Protein AF-A0A832WDK2-F1 (afdb_monomer_lite)

Radius of gyration: 14.89 Å; chains: 1; bounding box: 29×28×39 Å

Sequence (65 aa):
NEIRNSLDSSKVKITIIDKKDWFMVGYAKLWIMNGTRTFENSIGSLNELPKKQINFIKDEIIEIN

Foldseek 3Di:
DVVLVVDDLVVDAAEDEELDQKDFDPVVVVCVVVVNDPPVRGIDGNVCCVVSRHHYDNDDDPDDD

Secondary structure (DSSP, 8-state):
-HHHHHS-TTT--EEEEESSSEEE-TTHHHHHHTTSS-SGGGEEEGGGGGGGTEEEEE-------

Structure (mmCIF, N/CA/C/O backbone):
data_AF-A0A832WDK2-F1
#
_entry.id   AF-A0A832WDK2-F1
#
loop_
_atom_site.group_PDB
_atom_site.id
_atom_site.type_symbol
_atom_site.label_atom_id
_atom_site.label_alt_id
_atom_site.label_comp_id
_atom_site.label_asym_id
_atom_site.label_entity_id
_atom_site.label_seq_id
_atom_site.pdbx_PDB_ins_code
_atom_site.Cartn_x
_atom_site.Cartn_y
_atom_site.Cartn_z
_atom_site.occupancy
_atom_site.B_iso_or_equiv
_atom_site.auth_seq_id
_atom_site.auth_comp_id
_atom_site.auth_asym_id
_atom_site.auth_atom_id
_atom_site.pdbx_PDB_model_num
ATOM 1 N N . ASN A 1 1 ? 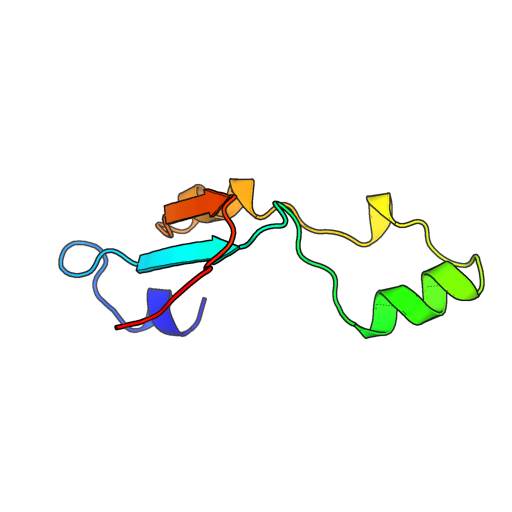-8.591 4.814 -0.892 1.00 77.12 1 ASN A N 1
ATOM 2 C CA . ASN A 1 1 ? -9.152 5.893 -0.044 1.00 77.12 1 ASN A CA 1
ATOM 3 C C . ASN A 1 1 ? -10.638 5.741 0.215 1.00 77.12 1 ASN A C 1
ATOM 5 O O . ASN A 1 1 ? -11.051 6.106 1.300 1.00 77.12 1 ASN A O 1
ATOM 9 N N . GLU A 1 2 ? -11.424 5.208 -0.722 1.00 92.69 2 GLU A N 1
ATOM 10 C CA . GLU A 1 2 ? -12.891 5.126 -0.613 1.00 92.69 2 GLU A CA 1
ATOM 11 C C . GLU A 1 2 ? -13.384 4.571 0.733 1.00 92.69 2 GLU A C 1
ATOM 13 O O . GLU A 1 2 ? -14.086 5.279 1.446 1.00 92.69 2 GLU A O 1
ATOM 18 N N . ILE A 1 3 ? -12.917 3.384 1.143 1.00 94.44 3 ILE A N 1
ATOM 19 C CA . ILE A 1 3 ? -13.301 2.764 2.428 1.00 94.44 3 ILE A CA 1
ATOM 20 C C . ILE A 1 3 ? -12.896 3.628 3.633 1.00 94.44 3 ILE A C 1
ATOM 22 O O . ILE A 1 3 ? -13.644 3.767 4.595 1.00 94.44 3 ILE A O 1
ATOM 26 N N . ARG A 1 4 ? -11.701 4.234 3.604 1.00 94.31 4 ARG A N 1
ATOM 27 C CA . ARG A 1 4 ? -11.243 5.086 4.710 1.00 94.31 4 ARG A CA 1
ATOM 28 C C . ARG A 1 4 ? -12.087 6.349 4.834 1.00 94.31 4 ARG A C 1
ATOM 30 O O . ARG A 1 4 ? -12.351 6.772 5.952 1.00 94.31 4 ARG A O 1
ATOM 37 N N . ASN A 1 5 ? -12.502 6.915 3.706 1.00 93.94 5 ASN A N 1
ATOM 38 C CA . ASN A 1 5 ? -13.278 8.147 3.652 1.00 93.94 5 ASN A CA 1
ATOM 39 C C . ASN A 1 5 ? -14.751 7.939 4.035 1.00 93.94 5 ASN A C 1
ATOM 41 O O . ASN A 1 5 ? -15.401 8.900 4.430 1.00 93.94 5 ASN A O 1
ATOM 45 N N . SER A 1 6 ? -15.282 6.717 3.925 1.00 95.94 6 SER A N 1
ATOM 46 C CA . SER A 1 6 ? -16.669 6.404 4.293 1.00 95.94 6 SER A CA 1
ATOM 47 C C . SER A 1 6 ? -16.852 5.996 5.759 1.00 95.94 6 SER A C 1
ATOM 49 O O . SER A 1 6 ? -17.986 5.870 6.215 1.00 95.94 6 SER A O 1
ATOM 51 N N . LEU A 1 7 ? -15.762 5.792 6.507 1.00 94.69 7 LEU A N 1
ATOM 52 C CA . LEU A 1 7 ? -15.787 5.279 7.876 1.00 94.69 7 LEU A CA 1
ATOM 53 C C . LEU A 1 7 ? -15.054 6.215 8.835 1.00 94.69 7 LEU A C 1
ATOM 55 O O . LEU A 1 7 ? -13.887 6.542 8.618 1.00 94.69 7 LEU A O 1
ATOM 59 N N . ASP A 1 8 ? -15.703 6.544 9.950 1.00 93.56 8 ASP A N 1
ATOM 60 C CA . ASP A 1 8 ? -15.118 7.311 11.052 1.00 93.56 8 ASP A CA 1
ATOM 61 C C . ASP A 1 8 ? -13.847 6.624 11.584 1.00 93.56 8 ASP A C 1
ATOM 63 O O . ASP A 1 8 ? -13.867 5.473 12.039 1.00 93.56 8 ASP A O 1
ATOM 67 N N . SER A 1 9 ? -12.718 7.327 11.502 1.00 90.06 9 SER A N 1
ATOM 68 C CA . SER A 1 9 ? -11.414 6.796 11.893 1.00 90.06 9 SER A CA 1
ATOM 69 C C . SER A 1 9 ? -11.235 6.667 13.402 1.00 90.06 9 SER A C 1
ATOM 71 O O . SER A 1 9 ? -10.398 5.874 13.828 1.00 90.06 9 SER A O 1
ATOM 73 N N . SER A 1 10 ? -12.048 7.356 14.210 1.00 93.25 10 SER A N 1
ATOM 74 C CA . SER A 1 10 ? -12.069 7.157 15.664 1.00 93.25 10 SER A CA 1
ATOM 75 C C . SER A 1 10 ? -12.709 5.823 16.066 1.00 93.25 10 SER A C 1
ATOM 77 O O . SER A 1 10 ? -12.428 5.301 17.142 1.00 93.25 10 SER A O 1
ATOM 79 N N . LYS A 1 11 ? -13.545 5.250 15.190 1.00 96.25 11 LYS A N 1
ATOM 80 C CA . LYS A 1 11 ? -14.313 4.023 15.455 1.00 96.25 11 LYS A CA 1
ATOM 81 C C . LYS A 1 11 ? -13.741 2.799 14.761 1.00 96.25 11 LYS A C 1
ATOM 83 O O . LYS A 1 11 ? -13.891 1.688 15.258 1.00 96.25 11 LYS A O 1
ATOM 88 N N . VAL A 1 12 ? -13.115 2.986 13.599 1.00 96.31 12 VAL A N 1
ATOM 89 C CA . VAL A 1 12 ? -12.658 1.878 12.756 1.00 96.31 12 VAL A CA 1
ATOM 90 C C . VAL A 1 12 ? -11.191 2.038 12.394 1.00 96.31 12 VAL A C 1
ATOM 92 O O . VAL A 1 12 ? -10.803 2.984 11.699 1.00 96.31 12 VAL A O 1
ATOM 95 N N . LYS A 1 13 ? -10.386 1.039 12.763 1.00 96.00 13 LYS A N 1
ATOM 96 C CA . LYS A 1 13 ? -9.019 0.872 12.265 1.00 96.00 13 LYS A CA 1
ATOM 97 C C . LYS A 1 13 ? -9.041 0.092 10.951 1.00 96.00 13 LYS A C 1
ATOM 99 O O . LYS A 1 13 ? -9.576 -1.008 10.893 1.00 96.00 13 LYS A O 1
ATOM 104 N N . ILE A 1 14 ? -8.427 0.654 9.912 1.00 97.19 14 ILE A N 1
ATOM 105 C CA . ILE A 1 14 ? -8.204 -0.029 8.632 1.00 97.19 14 ILE A CA 1
ATOM 106 C C . ILE A 1 14 ? -6.731 -0.415 8.561 1.00 97.19 14 ILE A C 1
ATOM 108 O O . ILE A 1 14 ? -5.864 0.438 8.763 1.00 97.19 14 ILE A O 1
ATOM 112 N N . THR A 1 15 ? -6.465 -1.681 8.252 1.00 97.12 15 THR A N 1
ATOM 113 C CA . THR A 1 15 ? -5.116 -2.207 8.034 1.00 97.12 15 THR A CA 1
ATOM 114 C C . THR A 1 15 ? -5.038 -2.827 6.647 1.00 97.12 15 THR A C 1
ATOM 116 O O . THR A 1 15 ? -5.904 -3.614 6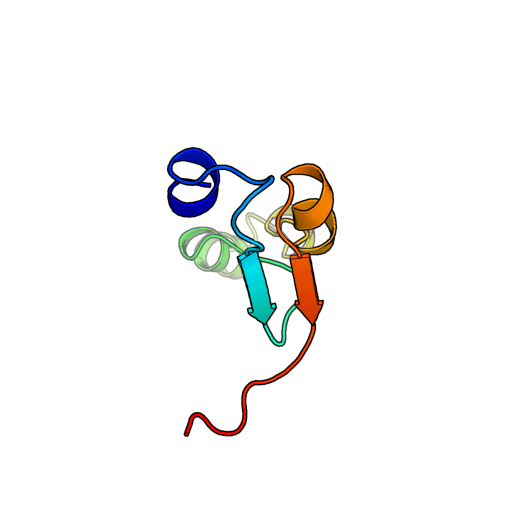.278 1.00 97.12 15 THR A O 1
ATOM 119 N N . ILE A 1 16 ? -4.001 -2.473 5.893 1.00 96.69 16 ILE A N 1
ATOM 120 C CA . ILE A 1 16 ? -3.621 -3.130 4.643 1.00 96.69 16 ILE A CA 1
ATOM 121 C C . ILE A 1 16 ? -2.426 -4.032 4.939 1.00 96.69 16 ILE A C 1
ATOM 123 O O . ILE A 1 16 ? -1.467 -3.591 5.576 1.00 96.69 16 ILE A O 1
ATOM 127 N N . ILE A 1 17 ? -2.502 -5.277 4.475 1.00 97.62 17 ILE A N 1
ATOM 128 C CA . ILE A 1 17 ? -1.416 -6.254 4.531 1.00 97.62 17 ILE A CA 1
ATOM 129 C C . ILE A 1 17 ? -1.043 -6.583 3.088 1.00 97.62 17 ILE A C 1
ATOM 131 O O . ILE A 1 17 ? -1.908 -6.992 2.315 1.00 97.62 17 ILE A O 1
ATOM 135 N N . ASP A 1 18 ? 0.213 -6.354 2.717 1.00 97.19 18 ASP A N 1
ATOM 136 C CA . ASP A 1 18 ? 0.744 -6.709 1.397 1.00 97.19 18 ASP A CA 1
ATOM 137 C C . ASP A 1 18 ? 2.213 -7.120 1.531 1.00 97.19 18 ASP A C 1
ATOM 139 O O . ASP A 1 18 ? 2.973 -6.518 2.288 1.00 97.19 18 ASP A O 1
ATOM 143 N N . LYS A 1 19 ? 2.636 -8.128 0.767 1.00 97.75 19 LYS A N 1
ATOM 144 C CA . LYS A 1 19 ? 4.026 -8.598 0.729 1.00 97.75 19 LYS A CA 1
ATOM 145 C C . LYS A 1 19 ? 4.977 -7.520 0.202 1.00 97.75 19 LYS A C 1
ATOM 147 O O . LYS A 1 19 ? 6.162 -7.491 0.545 1.00 97.75 19 LYS A O 1
ATOM 152 N N . LYS A 1 20 ? 4.481 -6.647 -0.676 1.00 96.62 20 LYS A N 1
ATOM 153 C CA . LYS A 1 20 ? 5.226 -5.521 -1.245 1.00 96.62 20 LYS A CA 1
ATOM 154 C C . LYS A 1 20 ? 4.915 -4.265 -0.450 1.00 96.62 20 LYS A C 1
ATOM 156 O O . LYS A 1 20 ? 3.788 -4.038 -0.048 1.00 96.62 20 LYS A O 1
ATOM 161 N N . ASP A 1 21 ? 5.908 -3.404 -0.289 1.00 96.94 21 ASP A N 1
ATOM 162 C CA . ASP A 1 21 ? 5.777 -2.064 0.299 1.00 96.94 21 ASP A CA 1
ATOM 163 C C . ASP A 1 21 ? 5.545 -0.969 -0.749 1.00 96.94 21 ASP A C 1
ATOM 165 O O . ASP A 1 21 ? 5.672 0.224 -0.469 1.00 96.94 21 ASP A O 1
ATOM 169 N N . TRP A 1 22 ? 5.176 -1.365 -1.962 1.00 96.50 22 TRP A N 1
ATOM 170 C CA . TRP A 1 22 ? 4.934 -0.472 -3.079 1.00 96.50 22 TRP A CA 1
ATOM 171 C C . TRP A 1 22 ? 3.724 -0.927 -3.884 1.00 96.50 22 TRP A C 1
ATOM 173 O O . TRP A 1 22 ? 3.419 -2.115 -3.977 1.00 96.50 22 TRP A O 1
ATOM 183 N N . 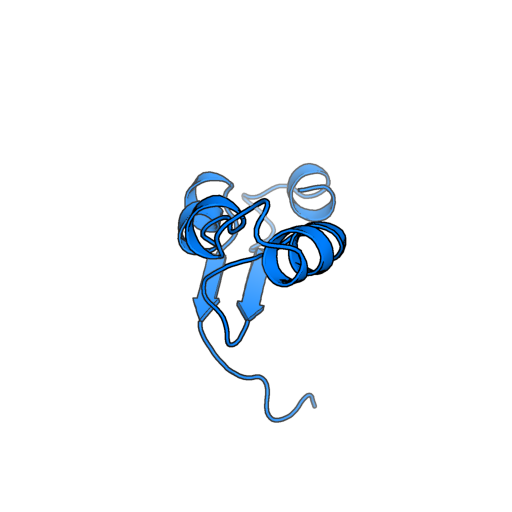PHE A 1 23 ? 3.067 0.035 -4.523 1.00 94.94 23 PHE A N 1
ATOM 184 C CA . PHE A 1 23 ? 2.044 -0.222 -5.526 1.00 94.94 23 PHE A CA 1
ATOM 185 C C . PHE A 1 23 ? 2.493 0.318 -6.882 1.00 94.94 23 PHE A C 1
ATOM 187 O O . PHE A 1 23 ? 3.191 1.326 -6.966 1.00 94.94 23 PHE A O 1
ATOM 194 N N . MET A 1 24 ? 2.065 -0.344 -7.953 1.00 94.44 24 MET A N 1
ATOM 195 C CA . MET A 1 24 ? 2.282 0.095 -9.328 1.00 94.44 24 MET A CA 1
ATOM 196 C C . MET A 1 24 ? 0.979 -0.050 -10.102 1.00 94.44 24 MET A C 1
ATOM 198 O O . MET A 1 24 ? 0.300 -1.072 -10.002 1.00 94.44 24 MET A O 1
ATOM 202 N N . VAL A 1 25 ? 0.642 0.950 -10.912 1.00 88.81 25 VAL A N 1
ATOM 203 C CA . VAL A 1 25 ? -0.492 0.849 -11.836 1.00 88.81 25 VAL A CA 1
ATOM 204 C C . VAL A 1 25 ? -0.141 -0.140 -12.949 1.00 88.81 25 VAL A C 1
ATOM 206 O O . VAL A 1 25 ? 0.925 -0.034 -13.551 1.00 88.81 25 VAL A O 1
ATOM 209 N N . GLY A 1 26 ? -1.041 -1.077 -13.264 1.00 86.44 26 GLY A N 1
ATOM 210 C CA . GLY A 1 26 ? -0.771 -2.172 -14.209 1.00 86.44 26 GLY A CA 1
ATOM 211 C C . GLY A 1 26 ? -0.222 -1.723 -15.572 1.00 86.44 26 GLY A C 1
ATOM 212 O O . GLY A 1 26 ? 0.724 -2.325 -16.076 1.00 86.44 26 GLY A O 1
ATOM 213 N N . TYR A 1 27 ? -0.733 -0.618 -16.127 1.00 88.00 27 TYR A N 1
ATOM 214 C CA . TYR A 1 27 ? -0.259 -0.061 -17.402 1.00 88.00 27 TYR A CA 1
ATOM 215 C C . TYR A 1 27 ? 1.204 0.398 -17.380 1.00 88.00 27 TYR A C 1
ATOM 217 O O . TYR A 1 27 ? 1.883 0.303 -18.402 1.00 88.00 27 TYR A O 1
ATOM 225 N N . ALA A 1 28 ? 1.724 0.837 -16.228 1.00 92.25 28 ALA A N 1
ATOM 226 C CA . ALA A 1 28 ? 3.111 1.283 -16.121 1.00 92.25 28 ALA A CA 1
ATOM 227 C C . ALA A 1 28 ? 4.105 0.154 -16.439 1.00 92.25 28 ALA A C 1
ATOM 229 O O . ALA A 1 28 ? 5.179 0.412 -16.978 1.00 92.25 28 ALA A O 1
ATOM 230 N N . LYS A 1 29 ? 3.713 -1.107 -16.210 1.00 92.44 29 LYS A N 1
ATOM 231 C CA . LYS A 1 29 ? 4.523 -2.282 -16.548 1.00 92.44 29 LYS A CA 1
ATOM 232 C C . LYS A 1 29 ? 4.839 -2.367 -18.045 1.00 92.44 29 LYS A C 1
ATOM 234 O O . LYS A 1 29 ? 5.965 -2.699 -18.399 1.00 92.44 29 LYS A O 1
ATOM 239 N N . LEU A 1 30 ? 3.882 -2.037 -18.916 1.00 94.56 30 LEU A N 1
ATOM 240 C CA . LEU A 1 30 ? 4.089 -2.062 -20.370 1.00 94.56 30 LEU A CA 1
ATOM 241 C C . LEU A 1 30 ? 5.100 -0.999 -20.810 1.00 94.56 30 LEU A C 1
ATOM 243 O O . LEU A 1 30 ? 5.957 -1.261 -21.647 1.00 94.56 30 LEU A O 1
ATOM 247 N N . TRP A 1 31 ? 5.038 0.190 -20.212 1.00 94.44 31 TRP A N 1
ATOM 248 C CA . TRP A 1 31 ? 5.987 1.270 -20.483 1.00 94.44 31 TRP A CA 1
ATOM 249 C C . TRP A 1 31 ? 7.398 0.948 -19.989 1.00 94.44 31 TRP A C 1
ATOM 251 O O . TRP A 1 31 ? 8.366 1.268 -20.672 1.00 94.44 31 TRP A O 1
ATOM 261 N N . ILE A 1 32 ? 7.517 0.252 -18.854 1.00 95.44 32 ILE A N 1
ATOM 262 C CA . ILE A 1 32 ? 8.807 -0.266 -18.378 1.00 95.44 32 ILE A CA 1
ATOM 263 C C . ILE A 1 32 ? 9.375 -1.287 -19.369 1.00 95.44 32 ILE A C 1
ATOM 265 O O . ILE A 1 32 ? 10.535 -1.183 -19.754 1.00 95.44 32 ILE A O 1
ATOM 269 N N . MET A 1 33 ? 8.558 -2.235 -19.839 1.00 94.50 33 MET A N 1
ATOM 270 C CA . MET A 1 33 ? 8.987 -3.230 -20.833 1.00 94.50 33 MET A CA 1
ATOM 271 C C . MET A 1 33 ? 9.416 -2.596 -22.163 1.00 94.50 33 MET A C 1
ATOM 273 O O . MET A 1 33 ? 10.313 -3.112 -22.820 1.00 94.50 33 MET A O 1
ATOM 277 N N . ASN A 1 34 ? 8.800 -1.475 -22.544 1.00 95.81 34 ASN A N 1
ATOM 278 C CA . ASN A 1 34 ? 9.160 -0.704 -23.735 1.00 95.81 34 ASN A CA 1
ATOM 279 C C . ASN A 1 34 ? 10.323 0.287 -23.502 1.00 95.81 34 ASN A C 1
ATOM 281 O O . ASN A 1 34 ? 10.663 1.060 -24.393 1.00 95.81 34 ASN A O 1
ATOM 285 N N . GLY A 1 35 ? 10.901 0.334 -22.298 1.00 95.25 35 GLY A N 1
ATOM 286 C CA . GLY A 1 35 ? 12.012 1.228 -21.959 1.00 95.25 35 GLY A CA 1
ATOM 287 C C . GLY A 1 35 ? 11.651 2.714 -21.837 1.00 95.25 35 GLY A C 1
ATOM 288 O O . GLY A 1 35 ? 12.542 3.545 -21.693 1.00 95.25 35 GLY A O 1
ATOM 289 N N . THR A 1 36 ? 10.366 3.083 -21.866 1.00 96.25 36 THR A N 1
ATOM 290 C CA . THR A 1 36 ? 9.927 4.488 -21.750 1.00 96.25 36 THR A CA 1
ATOM 291 C C . THR A 1 36 ? 9.753 4.947 -20.302 1.00 96.25 36 THR A C 1
ATOM 293 O O . THR A 1 36 ? 9.589 6.141 -20.048 1.00 96.25 36 THR A O 1
ATOM 296 N N . ARG A 1 37 ? 9.796 4.019 -19.338 1.00 95.06 37 ARG A N 1
ATOM 297 C CA . ARG A 1 37 ? 9.814 4.292 -17.894 1.00 95.06 37 ARG A CA 1
ATOM 298 C C . ARG A 1 37 ? 10.740 3.333 -17.155 1.00 95.06 37 ARG A C 1
ATOM 300 O O . ARG A 1 37 ? 11.007 2.235 -17.626 1.00 95.06 37 ARG A O 1
ATOM 307 N N . THR A 1 38 ? 11.158 3.728 -15.956 1.00 95.00 38 THR A N 1
ATOM 308 C CA . THR A 1 38 ? 11.826 2.843 -14.993 1.00 95.00 38 THR A CA 1
ATOM 309 C C . THR A 1 38 ? 10.847 2.368 -13.924 1.00 95.00 38 THR A C 1
ATOM 311 O O . THR A 1 38 ? 9.772 2.955 -13.743 1.00 95.00 38 THR A O 1
ATOM 314 N N . PHE A 1 39 ? 11.210 1.298 -13.220 1.00 93.88 39 PHE A N 1
ATOM 315 C CA . PHE A 1 39 ? 10.419 0.769 -12.113 1.00 93.88 39 PHE A CA 1
ATOM 316 C C . PHE A 1 39 ? 10.291 1.797 -10.981 1.00 93.88 39 PHE A C 1
ATOM 318 O O . PHE A 1 39 ? 9.185 2.089 -10.537 1.00 93.88 39 PHE A O 1
ATOM 325 N N . GLU A 1 40 ? 11.398 2.432 -10.602 1.00 94.31 40 GLU A N 1
ATOM 326 C CA . GLU A 1 40 ? 11.496 3.386 -9.492 1.00 94.31 40 GLU A CA 1
ATOM 327 C C . GLU A 1 40 ? 10.586 4.603 -9.709 1.00 94.31 40 GLU A C 1
ATOM 329 O O . GLU A 1 40 ? 9.918 5.056 -8.785 1.00 94.31 40 GLU A O 1
ATOM 334 N N . ASN A 1 41 ? 10.484 5.081 -10.954 1.00 93.31 41 ASN A N 1
ATOM 335 C CA . ASN A 1 41 ? 9.632 6.216 -11.330 1.00 93.31 41 ASN A CA 1
ATOM 336 C C . ASN A 1 41 ? 8.161 5.826 -11.576 1.00 93.31 41 ASN A C 1
ATOM 338 O O . ASN A 1 41 ? 7.354 6.660 -11.997 1.00 93.31 41 ASN A O 1
ATOM 342 N N . SER A 1 42 ? 7.813 4.552 -11.386 1.00 94.50 42 SER A N 1
ATOM 343 C CA . SER A 1 42 ? 6.486 3.999 -11.684 1.00 94.50 42 SER A CA 1
ATOM 344 C C . SER A 1 42 ? 5.777 3.412 -10.465 1.00 94.50 42 SER A C 1
ATOM 346 O O . SER A 1 42 ? 4.634 2.965 -10.592 1.00 94.50 42 SER A O 1
ATOM 348 N N . ILE A 1 43 ? 6.421 3.423 -9.296 1.00 95.88 43 ILE A N 1
ATOM 349 C CA . ILE A 1 43 ? 5.848 2.936 -8.043 1.00 95.88 43 ILE A CA 1
ATOM 350 C C . ILE A 1 43 ? 5.441 4.078 -7.110 1.00 95.88 43 ILE A C 1
ATOM 352 O O . ILE A 1 43 ? 6.025 5.159 -7.125 1.00 95.88 43 ILE A O 1
ATOM 356 N N . GLY A 1 44 ? 4.454 3.816 -6.257 1.00 94.56 44 GLY A N 1
ATOM 357 C CA . GLY A 1 44 ? 4.175 4.616 -5.068 1.00 94.56 44 GLY A CA 1
ATOM 358 C C . GLY A 1 44 ? 4.400 3.797 -3.799 1.00 94.56 44 GLY A C 1
ATOM 359 O O . GLY A 1 44 ? 4.140 2.595 -3.774 1.00 94.56 44 GLY A O 1
ATOM 360 N N . SER A 1 45 ? 4.888 4.443 -2.741 1.00 96.19 45 SER A N 1
ATOM 361 C CA . SER A 1 45 ? 5.214 3.779 -1.475 1.00 96.19 45 SER A CA 1
ATOM 362 C C . SER A 1 45 ? 3.965 3.540 -0.621 1.00 96.19 45 SER A C 1
ATOM 364 O O . SER A 1 45 ? 3.213 4.470 -0.321 1.00 96.19 45 SER A O 1
ATOM 366 N N . LEU A 1 46 ? 3.754 2.297 -0.182 1.00 97.00 46 LEU A N 1
ATOM 367 C CA . LEU A 1 46 ? 2.685 1.940 0.759 1.00 97.00 46 LEU A CA 1
ATOM 368 C C . LEU A 1 46 ? 3.009 2.368 2.195 1.00 97.00 46 LEU A C 1
ATOM 370 O O . LEU A 1 46 ? 2.099 2.546 3.003 1.00 97.00 46 LEU A O 1
ATOM 374 N N . ASN A 1 47 ? 4.277 2.665 2.493 1.00 96.56 47 ASN A N 1
ATOM 375 C CA . ASN A 1 47 ? 4.688 3.216 3.787 1.00 96.56 47 ASN A CA 1
ATOM 376 C C . ASN A 1 47 ? 4.127 4.627 4.044 1.00 96.56 47 ASN A C 1
ATOM 378 O O . AS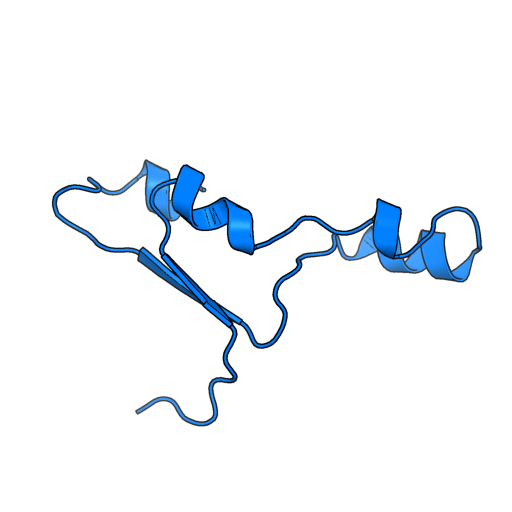N A 1 47 ? 4.225 5.139 5.156 1.00 96.56 47 ASN A O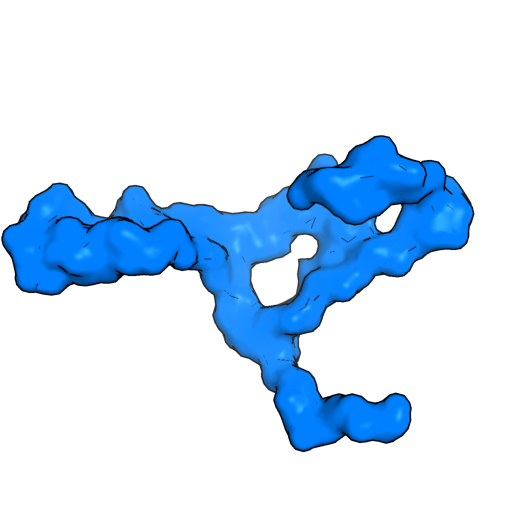 1
ATOM 382 N N . GLU A 1 48 ? 3.516 5.268 3.044 1.00 96.19 48 GLU A N 1
ATOM 383 C CA . GLU A 1 48 ? 2.829 6.550 3.207 1.00 96.19 48 GLU A CA 1
ATOM 384 C C . GLU A 1 48 ? 1.354 6.416 3.614 1.00 96.19 48 GLU A C 1
ATOM 386 O O . GLU A 1 48 ? 0.721 7.416 3.958 1.00 96.19 48 GLU A O 1
ATOM 391 N N . LEU A 1 49 ? 0.793 5.202 3.616 1.00 96.44 49 LEU A N 1
ATOM 392 C CA . LEU A 1 49 ? -0.589 4.942 4.035 1.00 96.44 49 LEU A CA 1
ATOM 393 C C . LEU A 1 49 ? -0.925 5.436 5.456 1.00 96.44 49 LEU A C 1
ATOM 395 O O . LEU A 1 49 ? -2.028 5.968 5.626 1.00 96.44 49 LEU A O 1
ATOM 399 N N . PRO A 1 50 ? -0.014 5.383 6.453 1.00 95.69 50 PRO A N 1
ATOM 400 C CA . PRO A 1 50 ? -0.278 5.941 7.777 1.00 95.69 50 PRO A CA 1
ATOM 401 C C . PRO A 1 50 ? -0.625 7.434 7.757 1.00 95.69 50 PRO A C 1
ATOM 403 O O . PRO A 1 50 ? -1.457 7.870 8.552 1.00 95.69 50 PRO A O 1
ATOM 406 N N . LYS A 1 51 ? -0.103 8.211 6.791 1.00 95.38 51 LYS A N 1
ATOM 407 C CA . LYS A 1 51 ? -0.475 9.630 6.596 1.00 95.38 51 LYS A CA 1
ATOM 408 C C . LYS A 1 51 ? -1.970 9.801 6.283 1.00 95.38 51 LYS A C 1
ATOM 410 O O . LYS A 1 51 ? -2.527 10.872 6.484 1.00 95.38 51 LYS A O 1
ATOM 415 N N . LYS A 1 52 ? -2.621 8.742 5.795 1.00 94.31 52 LYS A N 1
ATOM 416 C CA . LYS A 1 52 ? -4.053 8.671 5.473 1.00 94.31 52 LYS A CA 1
ATOM 417 C C . LYS A 1 52 ? -4.859 7.911 6.532 1.00 94.31 52 LYS A C 1
ATOM 419 O O . LYS A 1 52 ? -5.972 7.488 6.242 1.00 94.31 52 LYS A O 1
ATOM 424 N N . GLN A 1 53 ? -4.310 7.711 7.735 1.00 96.06 53 GLN A N 1
ATOM 425 C CA . GLN A 1 53 ? -4.954 6.953 8.819 1.00 96.06 53 GLN A CA 1
ATOM 426 C C . GLN A 1 53 ? -5.294 5.503 8.418 1.00 96.06 53 GLN A C 1
ATOM 428 O O . GLN A 1 53 ? -6.306 4.933 8.838 1.00 96.06 53 GLN A O 1
ATOM 433 N N . ILE A 1 54 ? -4.446 4.910 7.573 1.00 97.19 54 ILE A N 1
ATOM 434 C CA . ILE A 1 54 ? -4.501 3.503 7.176 1.00 97.19 54 ILE A CA 1
ATOM 435 C C . ILE A 1 54 ? -3.219 2.846 7.680 1.00 97.19 54 ILE A C 1
ATOM 437 O O . ILE A 1 54 ? -2.121 3.266 7.322 1.00 97.19 54 ILE A O 1
ATOM 441 N N . ASN A 1 55 ? -3.350 1.824 8.520 1.00 97.00 55 ASN A N 1
ATOM 442 C CA . ASN A 1 55 ? -2.202 1.054 8.978 1.00 97.00 55 ASN A CA 1
ATOM 443 C C . ASN A 1 55 ? -1.684 0.174 7.833 1.00 97.00 55 ASN A C 1
ATOM 445 O O . ASN A 1 55 ? -2.484 -0.398 7.094 1.00 97.00 55 ASN A O 1
ATOM 449 N N . PHE A 1 56 ? -0.368 0.042 7.703 1.00 97.88 56 PHE A N 1
ATOM 450 C CA . PHE A 1 56 ? 0.248 -0.830 6.708 1.00 97.88 56 PHE A CA 1
ATOM 451 C C . PHE A 1 56 ? 1.160 -1.842 7.394 1.00 97.88 56 PHE A C 1
ATOM 453 O O . PHE A 1 56 ? 1.948 -1.478 8.265 1.00 97.88 56 PHE A O 1
ATOM 460 N N . ILE A 1 57 ? 1.024 -3.107 7.008 1.00 98.00 57 ILE A N 1
ATOM 461 C CA . ILE A 1 57 ? 1.876 -4.207 7.445 1.00 98.00 57 ILE A CA 1
ATOM 462 C C . ILE A 1 57 ? 2.448 -4.850 6.183 1.00 98.00 57 ILE A C 1
ATOM 464 O O . ILE A 1 57 ? 1.699 -5.328 5.332 1.00 98.00 57 ILE A O 1
ATOM 468 N N . LYS A 1 58 ? 3.777 -4.848 6.065 1.00 97.94 58 LYS A N 1
ATOM 469 C CA . LYS A 1 58 ? 4.468 -5.534 4.976 1.00 97.94 58 LYS A CA 1
ATOM 470 C C . LYS A 1 58 ? 4.617 -7.011 5.332 1.00 97.94 58 LYS A C 1
ATOM 472 O O . LYS A 1 58 ? 5.572 -7.368 6.017 1.00 97.94 58 LYS A O 1
ATOM 477 N N . ASP A 1 59 ? 3.670 -7.834 4.905 1.00 97.88 59 ASP A N 1
ATOM 478 C CA . ASP A 1 59 ? 3.645 -9.263 5.222 1.00 97.88 59 ASP A CA 1
ATOM 479 C C . ASP A 1 59 ? 2.849 -10.060 4.178 1.00 97.88 59 ASP A C 1
ATOM 481 O O . ASP A 1 59 ? 2.102 -9.500 3.374 1.00 97.88 59 ASP A O 1
ATOM 485 N N . GLU A 1 60 ? 3.021 -11.375 4.173 1.00 97.25 60 GLU A N 1
ATOM 486 C CA . GLU A 1 60 ? 2.344 -12.302 3.273 1.00 97.25 60 GLU A CA 1
ATOM 487 C C . GLU A 1 60 ? 1.224 -13.042 4.010 1.00 97.25 60 GLU A C 1
ATOM 489 O O . GLU A 1 60 ? 1.439 -13.677 5.039 1.00 97.25 60 GLU A O 1
ATOM 494 N N . ILE A 1 61 ? 0.005 -12.980 3.470 1.00 95.94 61 ILE A N 1
ATOM 495 C CA . ILE A 1 61 ? -1.128 -13.741 4.005 1.00 95.94 61 ILE A CA 1
ATOM 496 C C . ILE A 1 61 ? -1.000 -15.183 3.509 1.00 95.94 61 ILE A C 1
ATOM 498 O O . ILE A 1 61 ? -1.172 -15.442 2.318 1.00 95.94 61 ILE A O 1
ATOM 502 N N . ILE A 1 62 ? -0.700 -16.109 4.419 1.00 97.25 62 ILE A N 1
ATOM 503 C CA . ILE A 1 62 ? -0.554 -17.542 4.111 1.00 97.25 62 ILE A CA 1
ATOM 504 C C . ILE A 1 62 ? -1.859 -18.335 4.277 1.00 97.25 62 ILE A C 1
ATOM 506 O O . ILE A 1 62 ? -2.025 -19.371 3.642 1.00 97.25 62 ILE A O 1
ATOM 510 N N . GLU A 1 63 ? -2.786 -17.844 5.103 1.00 97.62 63 GLU A N 1
ATOM 511 C CA . GLU A 1 63 ? -4.050 -18.506 5.436 1.00 97.62 63 GLU A CA 1
ATOM 512 C C . GLU A 1 63 ? -5.104 -17.467 5.857 1.00 97.62 63 GLU A C 1
ATOM 514 O O . GLU A 1 63 ? -4.768 -16.428 6.433 1.00 97.62 63 GLU A O 1
ATOM 519 N N . ILE A 1 64 ? -6.378 -17.746 5.561 1.00 96.12 64 ILE A N 1
ATOM 520 C CA . ILE A 1 64 ? -7.546 -17.012 6.066 1.00 96.12 64 ILE A CA 1
ATOM 521 C C . ILE A 1 64 ? -8.513 -18.057 6.630 1.00 96.12 64 ILE A C 1
ATOM 523 O O . ILE A 1 64 ? -8.898 -18.969 5.900 1.00 96.12 64 ILE A O 1
ATOM 527 N N . ASN A 1 65 ? -8.884 -17.905 7.904 1.00 91.81 65 ASN A N 1
ATOM 528 C CA . ASN A 1 65 ? -9.811 -18.786 8.623 1.00 91.81 65 ASN A CA 1
ATOM 529 C C . ASN A 1 65 ? -11.251 -18.277 8.564 1.00 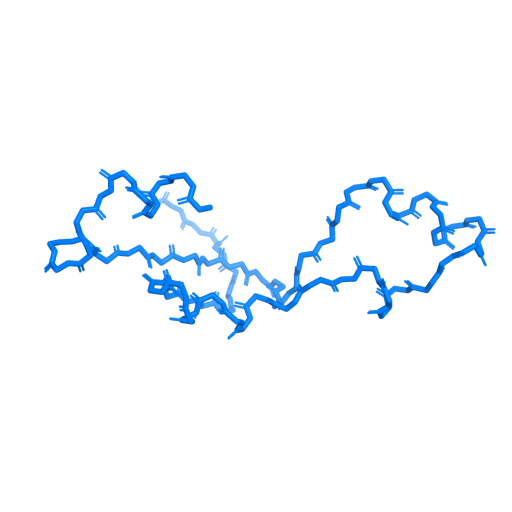91.81 65 ASN A C 1
ATOM 531 O O . ASN A 1 65 ? -11.435 -17.050 8.747 1.00 91.81 65 ASN A O 1
#

pLDDT: mean 94.89, std 3.21, range [77.12, 98.0]